Protein AF-A2IAF2-F1 (afdb_monomer)

pLDDT: mean 98.42, std 0.69, range [93.19, 98.88]

Radius of gyration: 15.82 Å; Cα contacts (8 Å, |Δi|>4): 135; chains: 1; bounding box: 39×27×44 Å

Organism: NCBI:txid289741

Structure (mmCIF, N/CA/C/O backbone):
data_AF-A2IAF2-F1
#
_entry.id   AF-A2IAF2-F1
#
loop_
_atom_site.group_PDB
_atom_site.id
_atom_site.type_symbol
_atom_site.label_atom_id
_atom_site.label_alt_id
_atom_site.label_comp_id
_atom_site.label_asym_id
_atom_site.label_entity_id
_atom_site.label_seq_id
_atom_site.pdbx_PDB_ins_code
_atom_site.Cartn_x
_atom_site.Cartn_y
_atom_site.Cartn_z
_atom_site.occupancy
_atom_site.B_iso_or_equiv
_atom_site.auth_seq_id
_atom_site.auth_comp_id
_atom_site.auth_asym_id
_atom_site.auth_atom_id
_atom_site.pdbx_PDB_model_num
ATOM 1 N N . GLY A 1 1 ? -6.941 7.988 4.918 1.00 93.19 1 GLY A N 1
ATOM 2 C CA . GLY A 1 1 ? -5.671 8.191 4.208 1.00 93.19 1 GLY A CA 1
ATOM 3 C C . GLY A 1 1 ? -5.164 6.846 3.779 1.00 93.19 1 GLY A C 1
ATOM 4 O O . GLY A 1 1 ? -5.550 6.426 2.705 1.00 93.19 1 GLY A O 1
ATOM 5 N N . GLU A 1 2 ? -4.450 6.160 4.675 1.00 97.38 2 GLU A N 1
ATOM 6 C CA . GLU A 1 2 ? -3.834 4.833 4.477 1.00 97.38 2 GLU A CA 1
ATOM 7 C C . GLU A 1 2 ? -4.666 3.887 3.597 1.00 97.38 2 GLU A C 1
ATOM 9 O O . GLU A 1 2 ? -4.249 3.602 2.487 1.00 97.38 2 GLU A O 1
ATOM 14 N N . MET A 1 3 ? -5.896 3.531 3.993 1.00 98.62 3 MET A N 1
ATOM 15 C CA . MET A 1 3 ? -6.744 2.616 3.201 1.00 98.62 3 MET A CA 1
ATOM 16 C C . MET A 1 3 ? -6.970 3.047 1.738 1.00 98.62 3 MET A C 1
ATOM 18 O O . MET A 1 3 ? -6.967 2.209 0.849 1.00 98.62 3 MET A O 1
ATOM 22 N N . ILE A 1 4 ? -7.141 4.347 1.469 1.00 98.75 4 ILE A N 1
ATOM 23 C CA . ILE A 1 4 ? -7.347 4.847 0.097 1.00 98.75 4 ILE A CA 1
ATOM 24 C C . ILE A 1 4 ? -6.076 4.664 -0.738 1.00 98.75 4 ILE A C 1
ATOM 26 O O . ILE A 1 4 ? -6.174 4.382 -1.929 1.00 98.75 4 ILE A O 1
ATOM 30 N N . THR A 1 5 ? -4.907 4.846 -0.119 1.00 98.50 5 THR A N 1
ATOM 31 C CA . THR A 1 5 ? -3.610 4.586 -0.747 1.00 98.50 5 THR A CA 1
ATOM 32 C C . THR A 1 5 ? -3.478 3.094 -1.056 1.00 98.50 5 THR A C 1
ATOM 34 O O . THR A 1 5 ? -3.239 2.758 -2.207 1.00 98.50 5 THR A O 1
ATOM 37 N N . GLU A 1 6 ? -3.761 2.205 -0.097 1.00 98.62 6 GLU A N 1
ATOM 38 C CA . GLU A 1 6 ? -3.704 0.747 -0.324 1.00 98.62 6 GLU A CA 1
ATOM 39 C C . GLU A 1 6 ? -4.592 0.289 -1.492 1.00 98.62 6 GLU A C 1
ATOM 41 O O . GLU A 1 6 ? -4.198 -0.518 -2.329 1.00 98.62 6 GLU A O 1
ATOM 46 N N . GLU A 1 7 ? -5.798 0.848 -1.608 1.00 98.62 7 GLU A N 1
ATOM 47 C CA . GLU A 1 7 ? -6.744 0.502 -2.678 1.00 98.62 7 GLU A CA 1
ATOM 48 C C . GLU A 1 7 ? -6.303 0.990 -4.070 1.00 98.62 7 GLU A C 1
ATOM 50 O O . GLU A 1 7 ? -6.846 0.559 -5.089 1.00 98.62 7 GLU A O 1
ATOM 55 N N . ALA A 1 8 ? -5.302 1.872 -4.158 1.00 98.44 8 ALA A N 1
ATOM 56 C CA . ALA A 1 8 ? -4.738 2.320 -5.430 1.00 98.44 8 ALA A CA 1
ATOM 57 C C . ALA A 1 8 ? -3.661 1.371 -5.996 1.00 98.44 8 ALA A C 1
ATOM 59 O O . ALA A 1 8 ? -3.018 1.712 -6.996 1.00 98.44 8 ALA A O 1
ATOM 60 N N . LEU A 1 9 ? -3.534 0.164 -5.431 1.00 98.62 9 LEU A N 1
ATOM 61 C CA . LEU A 1 9 ? -2.601 -0.901 -5.812 1.00 98.62 9 LEU A CA 1
ATOM 62 C C . LEU A 1 9 ? -2.418 -1.149 -7.323 1.00 98.62 9 LEU A C 1
ATOM 64 O O . LEU A 1 9 ? -1.270 -1.341 -7.741 1.00 98.62 9 LEU A O 1
ATOM 68 N N . PRO A 1 10 ? -3.455 -1.095 -8.191 1.00 98.75 10 PRO A N 1
ATOM 69 C CA . PRO A 1 10 ? -3.247 -1.233 -9.636 1.00 98.75 10 PRO A CA 1
ATOM 70 C C . PRO A 1 10 ? -2.233 -0.226 -10.206 1.00 98.75 10 PRO A C 1
ATOM 72 O O . PRO A 1 10 ? -1.474 -0.550 -11.122 1.00 98.75 10 PRO A O 1
ATOM 75 N N . THR A 1 11 ? -2.171 0.980 -9.634 1.00 98.62 11 THR A N 1
ATOM 76 C CA . THR A 1 11 ? -1.202 2.022 -10.010 1.00 98.62 11 THR A CA 1
ATOM 77 C C . THR A 1 11 ? 0.221 1.601 -9.654 1.00 98.62 11 THR A C 1
ATOM 79 O O . THR A 1 11 ? 1.143 1.808 -10.441 1.00 98.62 11 THR A O 1
ATOM 82 N N . TYR A 1 12 ? 0.414 0.977 -8.493 1.00 98.56 12 TYR A N 1
ATOM 83 C CA . TYR A 1 12 ? 1.735 0.613 -7.979 1.00 98.56 12 TYR A CA 1
ATOM 84 C C . TYR A 1 12 ? 2.315 -0.596 -8.711 1.00 98.56 12 TYR A C 1
ATOM 86 O O . TYR A 1 12 ? 3.476 -0.569 -9.120 1.00 98.56 12 TYR A O 1
ATOM 94 N N . GLN A 1 13 ? 1.490 -1.610 -8.992 1.00 98.62 13 GLN A N 1
ATOM 95 C CA . GLN A 1 13 ? 1.903 -2.716 -9.858 1.00 98.62 13 GLN A CA 1
ATOM 96 C C . GLN A 1 13 ? 2.241 -2.220 -11.271 1.00 98.62 13 GLN A C 1
ATOM 98 O O . GLN A 1 13 ? 3.234 -2.651 -11.858 1.00 98.62 13 GLN A O 1
ATOM 103 N N . THR A 1 14 ? 1.441 -1.294 -11.811 1.00 98.62 14 THR A N 1
ATOM 104 C CA . THR A 1 14 ? 1.725 -0.675 -13.113 1.00 98.62 14 THR A CA 1
ATOM 105 C C . THR A 1 14 ? 3.069 0.041 -13.085 1.00 98.62 14 THR A C 1
ATOM 107 O O . THR A 1 14 ? 3.876 -0.183 -13.979 1.00 98.62 14 THR A O 1
ATOM 110 N N . MET A 1 15 ? 3.344 0.831 -12.043 1.00 98.44 15 MET A N 1
ATOM 111 C CA . MET A 1 15 ? 4.621 1.523 -11.858 1.00 98.44 15 MET A CA 1
ATOM 112 C C . MET A 1 15 ? 5.804 0.548 -11.892 1.00 98.44 15 MET A C 1
ATOM 114 O O . MET A 1 15 ? 6.719 0.761 -12.687 1.00 98.44 15 MET A O 1
ATOM 118 N N . LEU A 1 16 ? 5.757 -0.561 -11.144 1.00 98.50 16 LEU A N 1
ATOM 119 C CA . LEU A 1 16 ? 6.801 -1.597 -11.190 1.00 98.50 16 LEU A CA 1
ATOM 120 C C . LEU A 1 16 ? 6.955 -2.200 -12.594 1.00 98.50 16 LEU A C 1
ATOM 122 O O . LEU A 1 16 ? 8.071 -2.401 -13.069 1.00 98.50 16 LEU A O 1
ATOM 126 N N . ASN A 1 17 ? 5.843 -2.422 -13.296 1.00 98.69 17 ASN A N 1
ATOM 127 C CA . ASN A 1 17 ? 5.837 -2.921 -14.671 1.00 98.69 17 ASN A CA 1
ATOM 128 C C . ASN A 1 17 ? 6.185 -1.859 -15.731 1.00 98.69 17 ASN A C 1
ATOM 130 O O . ASN A 1 17 ? 6.238 -2.180 -16.918 1.00 98.69 17 ASN A O 1
ATOM 134 N N . THR A 1 18 ? 6.474 -0.615 -15.337 1.00 98.50 18 THR A N 1
ATOM 135 C CA . THR A 1 18 ? 7.093 0.372 -16.236 1.00 98.50 18 THR A CA 1
ATOM 136 C C . THR A 1 18 ? 8.617 0.342 -16.196 1.00 98.50 18 THR A C 1
ATOM 138 O O . THR A 1 18 ? 9.242 0.929 -17.074 1.00 98.50 18 THR A O 1
ATOM 141 N N . LEU A 1 19 ? 9.219 -0.316 -15.202 1.00 98.44 19 LEU A N 1
ATOM 142 C CA . LEU A 1 19 ? 10.660 -0.275 -14.980 1.00 98.44 19 LEU A CA 1
ATOM 143 C C . LEU A 1 19 ? 11.411 -1.194 -15.955 1.00 98.44 19 LEU A C 1
ATOM 145 O O . LEU A 1 19 ? 11.137 -2.396 -16.064 1.00 98.44 19 LEU A O 1
ATOM 149 N N . ASP A 1 20 ? 12.396 -0.629 -16.644 1.00 98.31 20 ASP A N 1
ATOM 150 C CA . ASP A 1 20 ? 13.219 -1.332 -17.617 1.00 98.31 20 ASP A CA 1
ATOM 151 C C . ASP A 1 20 ? 14.026 -2.455 -16.955 1.00 98.31 20 ASP A C 1
ATOM 153 O O . ASP A 1 20 ? 14.544 -2.333 -15.844 1.00 98.31 20 ASP A O 1
ATOM 157 N N . GLY A 1 21 ? 14.122 -3.592 -17.647 1.00 97.69 21 GLY A N 1
ATOM 158 C CA . GLY A 1 21 ? 14.861 -4.774 -17.192 1.00 97.69 21 GLY A CA 1
ATOM 159 C C . GLY A 1 21 ? 14.161 -5.631 -16.130 1.00 97.69 21 GLY A C 1
ATOM 160 O O . GLY A 1 21 ? 14.581 -6.772 -15.926 1.00 97.69 21 GLY A O 1
ATOM 161 N N . VAL A 1 22 ? 13.094 -5.136 -15.488 1.00 98.25 22 VAL A N 1
ATOM 162 C CA . VAL A 1 22 ? 12.399 -5.851 -14.395 1.00 98.25 22 VAL A CA 1
ATOM 163 C C . VAL A 1 22 ? 10.896 -6.054 -14.619 1.00 98.25 22 VAL A C 1
ATOM 165 O O . VAL A 1 22 ? 10.300 -6.902 -13.956 1.00 98.25 22 VAL A O 1
ATOM 168 N N . ARG A 1 23 ? 10.279 -5.328 -15.558 1.00 98.38 23 ARG A N 1
ATOM 169 C CA . ARG A 1 23 ? 8.843 -5.443 -15.859 1.00 98.38 23 ARG A CA 1
ATOM 170 C C . ARG A 1 23 ? 8.400 -6.845 -16.294 1.00 98.38 23 ARG A C 1
ATOM 172 O O . ARG A 1 23 ? 9.145 -7.601 -16.921 1.00 98.38 23 ARG A O 1
ATOM 179 N N . ASP A 1 24 ? 7.140 -7.168 -16.014 1.00 98.62 24 ASP A N 1
ATOM 180 C CA . ASP A 1 24 ? 6.484 -8.368 -16.529 1.00 98.62 24 ASP A CA 1
ATOM 181 C C . ASP A 1 24 ? 5.962 -8.153 -17.959 1.00 98.62 24 ASP A C 1
ATOM 183 O O . ASP A 1 24 ? 4.936 -7.514 -18.174 1.00 98.62 24 ASP A O 1
ATOM 187 N N . GLU A 1 25 ? 6.647 -8.737 -18.943 1.00 97.94 25 GLU A N 1
ATOM 188 C CA . GLU A 1 25 ? 6.307 -8.608 -20.370 1.00 97.94 25 GLU A CA 1
ATOM 189 C C . GLU A 1 25 ? 5.000 -9.307 -20.783 1.00 97.94 25 GLU A C 1
ATOM 191 O O . GLU A 1 25 ? 4.492 -9.074 -21.877 1.00 97.94 25 GLU A O 1
ATOM 196 N N . THR A 1 26 ? 4.467 -10.219 -19.962 1.00 98.19 26 THR A N 1
ATOM 197 C CA . THR A 1 26 ? 3.347 -11.095 -20.376 1.00 98.19 26 THR A CA 1
ATOM 198 C C . THR A 1 26 ? 2.207 -11.171 -19.364 1.00 98.19 26 THR A C 1
ATOM 200 O O . THR A 1 26 ? 1.172 -11.766 -19.655 1.00 98.19 26 THR A O 1
ATOM 203 N N . GLY A 1 27 ? 2.396 -10.623 -18.162 1.00 98.12 27 GLY A N 1
ATOM 204 C CA . GLY A 1 27 ? 1.519 -10.845 -17.007 1.00 98.12 27 GLY A CA 1
ATOM 205 C C . GLY A 1 27 ? 1.730 -12.203 -16.322 1.00 98.12 27 GLY A C 1
ATOM 206 O O . GLY A 1 27 ? 1.099 -12.490 -15.305 1.00 98.12 27 GLY A O 1
ATOM 207 N N . ALA A 1 28 ? 2.609 -13.048 -16.867 1.00 98.44 28 ALA A N 1
ATOM 208 C CA . ALA A 1 28 ? 2.964 -14.354 -16.325 1.00 98.44 28 ALA A CA 1
ATOM 209 C C . ALA A 1 28 ? 4.436 -14.712 -16.599 1.00 98.44 28 ALA A C 1
ATOM 211 O O . ALA A 1 28 ? 4.794 -15.891 -16.626 1.00 98.44 28 ALA A O 1
ATOM 212 N N . SER A 1 29 ? 5.303 -13.711 -16.806 1.00 98.56 29 SER A N 1
ATOM 213 C CA . SER A 1 29 ? 6.709 -13.957 -17.130 1.00 98.56 29 SER A CA 1
ATOM 214 C C . SER A 1 29 ? 7.381 -14.776 -16.015 1.00 98.56 29 SER A C 1
ATOM 216 O O . SER A 1 29 ? 7.119 -14.519 -14.828 1.00 98.56 29 SER A O 1
ATOM 218 N N . PRO A 1 30 ? 8.238 -15.761 -16.354 1.00 98.25 30 PRO A N 1
ATOM 219 C CA . PRO A 1 30 ? 8.916 -16.602 -15.371 1.00 98.25 30 PRO A CA 1
ATOM 220 C C . PRO A 1 30 ? 10.141 -15.924 -14.736 1.00 98.25 30 PRO A C 1
ATOM 222 O O . PRO A 1 30 ? 10.817 -16.546 -13.919 1.00 98.25 30 PRO A O 1
ATOM 225 N N . THR A 1 31 ? 10.471 -14.682 -15.111 1.00 98.69 31 THR A N 1
ATOM 226 C CA . THR A 1 31 ? 11.609 -13.961 -14.526 1.00 98.69 31 THR A CA 1
ATOM 227 C C . THR A 1 31 ? 11.388 -13.721 -13.034 1.00 98.69 31 THR A C 1
ATOM 229 O O . THR A 1 31 ? 10.274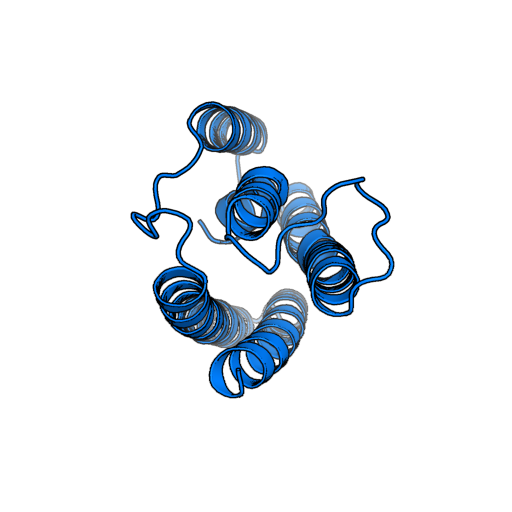 -13.427 -12.600 1.00 98.69 31 THR A O 1
ATOM 232 N N . SER A 1 32 ? 12.457 -13.795 -12.234 1.00 98.62 32 SER A N 1
ATOM 233 C CA . SER A 1 32 ? 12.376 -13.555 -10.785 1.00 98.62 32 SER A CA 1
ATOM 234 C C . SER A 1 32 ? 11.779 -12.185 -10.453 1.00 98.62 32 SER A C 1
ATOM 236 O O . SER A 1 32 ? 11.030 -12.068 -9.490 1.00 98.62 32 SER A O 1
ATOM 238 N N . TRP A 1 33 ? 12.052 -11.173 -11.283 1.00 98.69 33 TRP A N 1
ATOM 239 C CA . TRP A 1 33 ? 11.475 -9.836 -11.155 1.00 98.69 33 TRP A CA 1
ATOM 240 C C . TRP A 1 33 ? 9.957 -9.827 -11.330 1.00 98.69 33 TRP A C 1
ATOM 242 O O . TRP A 1 33 ? 9.245 -9.299 -10.482 1.00 98.69 33 TRP A O 1
ATOM 252 N N . ALA A 1 34 ? 9.445 -10.477 -12.375 1.00 98.69 34 ALA A N 1
ATOM 253 C CA . ALA A 1 34 ? 8.010 -10.563 -12.606 1.00 98.69 34 ALA A CA 1
ATOM 254 C C . ALA A 1 34 ? 7.312 -11.414 -11.530 1.00 98.69 34 ALA A C 1
ATOM 256 O O . ALA A 1 34 ? 6.222 -11.071 -11.073 1.00 98.69 34 ALA A O 1
ATOM 257 N N . VAL A 1 35 ? 7.957 -12.496 -11.074 1.00 98.75 35 VAL A N 1
ATOM 258 C CA . VAL A 1 35 ? 7.473 -13.305 -9.944 1.00 98.75 35 VAL A CA 1
ATOM 259 C C . VAL A 1 35 ? 7.382 -12.462 -8.672 1.00 98.75 35 VAL A C 1
ATOM 261 O O . VAL A 1 35 ? 6.349 -12.515 -8.007 1.00 98.75 35 VAL A O 1
ATOM 264 N N . TRP A 1 36 ? 8.408 -11.660 -8.363 1.00 98.75 36 TRP A N 1
ATOM 265 C CA . TRP A 1 36 ? 8.385 -10.728 -7.233 1.00 98.75 36 TRP A CA 1
ATOM 266 C C . TRP A 1 36 ? 7.250 -9.717 -7.365 1.00 98.75 36 TRP A C 1
ATOM 268 O O . TRP A 1 36 ? 6.421 -9.653 -6.468 1.00 98.75 36 TRP A O 1
ATOM 278 N N . THR A 1 37 ? 7.146 -8.995 -8.486 1.00 98.81 37 THR A N 1
ATOM 279 C CA . THR A 1 37 ? 6.091 -7.989 -8.692 1.00 98.81 37 THR A CA 1
ATOM 280 C C . THR A 1 37 ? 4.700 -8.578 -8.474 1.00 98.81 37 THR A C 1
ATOM 282 O O . THR A 1 37 ? 3.889 -7.993 -7.762 1.00 98.81 37 THR A O 1
ATOM 285 N N . ARG A 1 38 ? 4.410 -9.764 -9.025 1.00 98.81 38 ARG A N 1
ATOM 286 C CA . ARG A 1 38 ? 3.104 -10.414 -8.831 1.00 98.81 38 ARG A CA 1
ATOM 287 C C . ARG A 1 38 ? 2.885 -10.885 -7.392 1.00 98.81 38 ARG A C 1
ATOM 289 O O . ARG A 1 38 ? 1.779 -10.738 -6.881 1.00 98.81 38 ARG A O 1
ATOM 296 N N . ALA A 1 39 ? 3.906 -11.453 -6.748 1.00 98.81 39 ALA A N 1
ATOM 297 C CA . ALA A 1 39 ? 3.807 -11.934 -5.370 1.00 98.81 39 ALA A CA 1
ATOM 298 C C . ALA A 1 39 ? 3.645 -10.780 -4.371 1.00 98.81 39 ALA A C 1
ATOM 300 O O . ALA A 1 39 ? 2.761 -10.844 -3.522 1.00 98.81 39 ALA A O 1
ATOM 301 N N . TRP A 1 40 ? 4.430 -9.712 -4.527 1.00 98.81 40 TRP A N 1
ATOM 302 C CA . TRP A 1 40 ? 4.302 -8.471 -3.767 1.00 98.81 40 TRP A CA 1
ATOM 303 C C . TRP A 1 40 ? 2.890 -7.900 -3.922 1.00 98.81 40 TRP A C 1
ATOM 305 O O .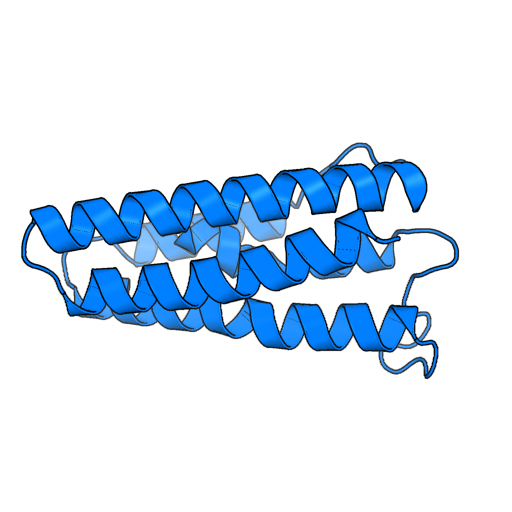 TRP A 1 40 ? 2.185 -7.775 -2.929 1.00 98.81 40 TRP A O 1
ATOM 315 N N . THR A 1 41 ? 2.391 -7.715 -5.153 1.00 98.88 41 THR A N 1
ATOM 316 C CA . THR A 1 41 ? 1.014 -7.228 -5.374 1.00 98.88 41 THR A CA 1
ATOM 317 C C . THR A 1 41 ? -0.042 -8.132 -4.723 1.00 98.88 41 THR A C 1
ATOM 319 O O . THR A 1 41 ? -1.044 -7.644 -4.205 1.00 98.88 41 THR A O 1
ATOM 322 N N . ALA A 1 42 ? 0.153 -9.453 -4.720 1.00 98.81 42 ALA A N 1
ATOM 323 C CA . ALA A 1 42 ? -0.770 -10.368 -4.050 1.00 98.81 42 ALA A CA 1
ATOM 324 C C . ALA A 1 42 ? -0.749 -10.222 -2.516 1.00 98.81 42 ALA A C 1
ATOM 326 O O . ALA A 1 42 ? -1.782 -10.413 -1.869 1.00 98.81 42 ALA A O 1
ATOM 327 N N . GLU A 1 43 ? 0.403 -9.892 -1.924 1.00 98.81 43 GLU A N 1
ATOM 328 C CA . GLU A 1 43 ? 0.501 -9.562 -0.503 1.00 98.81 43 GLU A CA 1
ATOM 329 C C . GLU A 1 43 ? -0.190 -8.228 -0.190 1.00 98.81 43 GLU A C 1
ATOM 331 O O . GLU A 1 43 ? -1.072 -8.223 0.673 1.00 98.81 43 GLU A O 1
ATOM 336 N N . GLU A 1 44 ? 0.129 -7.175 -0.946 1.00 98.75 44 GLU A N 1
ATOM 337 C CA . GLU A 1 44 ? -0.425 -5.815 -0.826 1.00 98.75 44 GLU A CA 1
ATOM 338 C C . GLU A 1 44 ? -1.950 -5.772 -0.912 1.00 98.75 44 GLU A C 1
ATOM 340 O O . GLU A 1 44 ? -2.620 -5.085 -0.143 1.00 98.75 44 GLU A O 1
ATOM 345 N N . ASN A 1 45 ? -2.546 -6.566 -1.809 1.00 98.81 45 ASN A N 1
ATOM 346 C CA . ASN A 1 45 ? -3.998 -6.572 -2.001 1.00 98.81 45 ASN A CA 1
ATOM 347 C C . ASN A 1 45 ? -4.755 -6.820 -0.685 1.00 98.81 45 ASN A C 1
ATOM 349 O O . ASN A 1 45 ? -5.845 -6.291 -0.470 1.00 98.81 45 ASN A O 1
ATOM 353 N N . ARG A 1 46 ? -4.176 -7.619 0.222 1.00 98.62 46 ARG A N 1
ATOM 354 C CA . ARG A 1 46 ? -4.795 -7.939 1.515 1.00 98.62 46 ARG A CA 1
ATOM 355 C C . ARG A 1 46 ? -4.895 -6.722 2.437 1.00 98.62 46 ARG A C 1
ATOM 357 O O . ARG A 1 46 ? -5.756 -6.731 3.317 1.00 98.62 46 ARG A O 1
ATOM 364 N N . HIS A 1 47 ? -4.030 -5.719 2.283 1.00 98.75 47 HIS A N 1
ATOM 365 C CA . HIS A 1 47 ? -3.984 -4.545 3.156 1.00 98.75 47 HIS A CA 1
ATOM 366 C C . HIS A 1 47 ? -5.213 -3.663 2.940 1.00 98.75 47 HIS A C 1
ATOM 368 O O . HIS A 1 47 ? -5.986 -3.450 3.882 1.00 98.75 47 HIS A O 1
ATOM 374 N N . GLY A 1 48 ? -5.455 -3.249 1.692 1.00 98.62 48 GLY A N 1
ATOM 375 C CA . GLY A 1 48 ? -6.649 -2.498 1.298 1.00 98.62 48 GLY A CA 1
ATOM 376 C C . GLY A 1 48 ? -7.929 -3.255 1.642 1.00 98.62 48 GLY A C 1
ATOM 377 O O . GLY A 1 48 ? -8.793 -2.723 2.339 1.00 98.62 48 GLY A O 1
ATOM 378 N N . ASP A 1 49 ? -7.991 -4.547 1.300 1.00 98.81 49 ASP A N 1
ATOM 379 C CA . ASP A 1 49 ? -9.136 -5.419 1.585 1.00 98.81 49 ASP A CA 1
ATOM 380 C C . ASP A 1 49 ? -9.530 -5.449 3.071 1.00 98.81 49 ASP A C 1
ATOM 382 O O . ASP A 1 49 ? -10.720 -5.435 3.417 1.00 98.81 49 ASP A O 1
ATOM 386 N N . LEU A 1 50 ? -8.536 -5.550 3.956 1.00 98.62 50 LEU A N 1
ATOM 387 C CA . LEU A 1 50 ? -8.741 -5.648 5.397 1.00 98.62 50 LEU A CA 1
ATOM 388 C C . LEU A 1 50 ? -9.161 -4.302 5.995 1.00 98.62 50 LEU A C 1
ATOM 390 O O . LEU A 1 50 ? -10.112 -4.248 6.782 1.00 98.62 50 LEU A O 1
ATOM 394 N N . LEU A 1 51 ? -8.490 -3.216 5.604 1.00 98.75 51 LEU A N 1
ATOM 395 C CA . LEU A 1 51 ? -8.815 -1.868 6.065 1.00 98.75 51 LEU A CA 1
ATOM 396 C C . LEU A 1 51 ? -10.180 -1.400 5.550 1.00 98.75 51 LEU A C 1
ATOM 398 O O . LEU A 1 51 ? -10.930 -0.779 6.303 1.00 98.75 51 LEU A O 1
ATOM 402 N N . ASN A 1 52 ? -10.532 -1.728 4.305 1.00 98.75 52 ASN A N 1
ATOM 403 C CA . ASN A 1 52 ? -11.824 -1.405 3.709 1.00 98.75 52 ASN A CA 1
ATOM 404 C C . ASN A 1 52 ? -12.966 -2.026 4.509 1.00 98.75 52 ASN A C 1
ATOM 406 O O . ASN A 1 52 ? -13.832 -1.312 5.019 1.00 98.75 52 ASN A O 1
ATOM 410 N N . LYS A 1 53 ? -12.908 -3.345 4.721 1.00 98.81 53 LYS A N 1
ATOM 411 C CA . LYS A 1 53 ? -13.924 -4.072 5.491 1.00 98.81 53 LYS A CA 1
ATOM 412 C C . LYS A 1 53 ? -13.996 -3.583 6.941 1.00 98.81 53 LYS A C 1
ATOM 414 O O . LYS A 1 53 ? -15.099 -3.447 7.471 1.00 98.81 53 LYS A O 1
ATOM 419 N N . TYR A 1 54 ? -12.859 -3.273 7.575 1.00 98.69 54 TYR A N 1
ATOM 420 C CA . TYR A 1 54 ? -12.845 -2.676 8.916 1.00 98.69 54 TYR A CA 1
ATOM 421 C C . TYR A 1 54 ? -13.561 -1.316 8.937 1.00 98.69 54 TYR A C 1
ATOM 423 O O . TYR A 1 54 ? -14.448 -1.099 9.764 1.00 98.69 54 TYR A O 1
ATOM 431 N N . LEU A 1 55 ? -13.221 -0.408 8.016 1.00 98.62 55 LEU A N 1
ATOM 432 C CA . LEU A 1 55 ? -13.818 0.927 7.945 1.00 98.62 55 LEU A CA 1
ATOM 433 C C . LEU A 1 55 ? -15.314 0.872 7.622 1.00 98.62 55 LEU A C 1
ATOM 435 O O . LEU A 1 55 ? -16.090 1.563 8.284 1.00 98.62 55 LEU A O 1
ATOM 439 N N . TYR A 1 56 ? -15.724 0.005 6.695 1.00 98.62 56 TYR A N 1
ATOM 440 C CA . TYR A 1 56 ? -17.127 -0.249 6.375 1.00 98.62 56 TYR A CA 1
ATOM 441 C C . TYR A 1 56 ? -17.919 -0.682 7.616 1.00 98.62 56 TYR A C 1
ATOM 443 O O . TYR A 1 56 ? -18.927 -0.064 7.962 1.00 98.62 56 TYR A O 1
ATOM 451 N N . LEU A 1 57 ? -17.434 -1.702 8.335 1.00 98.69 57 LEU A N 1
ATOM 452 C CA . LEU A 1 57 ? -18.107 -2.232 9.526 1.00 98.69 57 LEU A CA 1
ATOM 453 C C . LEU A 1 57 ? -18.051 -1.279 10.725 1.00 98.69 57 LEU A C 1
ATOM 455 O O . LEU A 1 57 ? -18.891 -1.376 11.617 1.00 98.69 57 LEU A O 1
ATOM 459 N N . SER A 1 58 ? -17.089 -0.354 10.758 1.00 98.19 58 SER A N 1
ATOM 460 C CA . SER A 1 58 ? -16.966 0.611 11.853 1.00 98.19 58 SER A CA 1
ATOM 461 C C . SER A 1 58 ? -18.175 1.5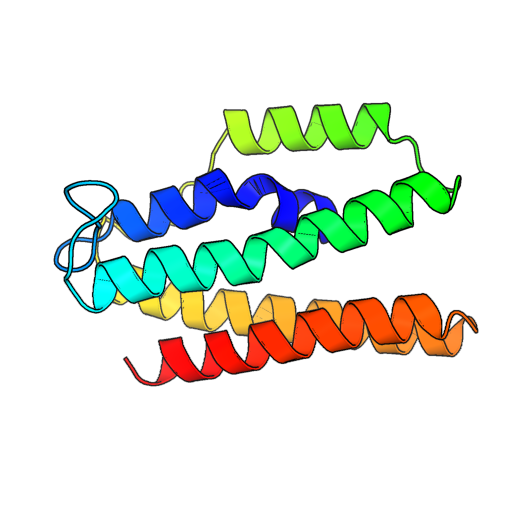46 11.964 1.00 98.19 58 SER A C 1
ATOM 463 O O . SER A 1 58 ? -18.440 2.067 13.047 1.00 98.19 58 SER A O 1
ATOM 465 N N . GLY A 1 59 ? -18.875 1.810 10.851 1.00 98.31 59 GLY A N 1
ATOM 466 C CA . GLY A 1 59 ? -19.967 2.784 10.785 1.00 98.31 59 GLY A CA 1
ATOM 467 C C . GLY A 1 59 ? -19.546 4.231 11.079 1.00 98.31 59 GLY A C 1
ATOM 468 O O . GLY A 1 59 ? -20.408 5.080 11.295 1.00 98.31 59 GLY A O 1
ATOM 469 N N . ARG A 1 60 ? -18.236 4.530 11.121 1.00 98.31 60 ARG A N 1
ATOM 470 C CA . ARG A 1 60 ? -17.704 5.850 11.515 1.00 98.31 60 ARG A CA 1
ATOM 471 C C . ARG A 1 60 ? -17.321 6.757 10.346 1.00 98.31 60 ARG A C 1
ATOM 473 O O . ARG A 1 60 ? -16.881 7.880 10.580 1.00 98.31 60 ARG A O 1
ATOM 480 N N . VAL A 1 61 ? -17.439 6.282 9.109 1.00 98.62 61 VAL A N 1
ATOM 481 C CA . VAL A 1 61 ? -16.989 6.994 7.905 1.00 98.62 61 VAL A CA 1
ATOM 482 C C . VAL A 1 61 ? -18.012 6.883 6.774 1.00 98.62 61 VAL A C 1
ATOM 484 O O . VAL A 1 61 ? -18.790 5.933 6.722 1.00 98.62 61 VAL A O 1
ATOM 487 N N . ASP A 1 62 ? -18.001 7.847 5.851 1.00 98.69 62 ASP A N 1
ATOM 488 C CA . ASP A 1 62 ? -18.821 7.813 4.635 1.00 98.69 62 ASP A CA 1
ATOM 489 C C . ASP A 1 62 ? -18.102 7.015 3.535 1.00 98.69 62 ASP A C 1
ATOM 491 O O . ASP A 1 62 ? -17.245 7.538 2.812 1.00 98.69 62 ASP A O 1
ATOM 495 N N . MET A 1 63 ? -18.466 5.737 3.402 1.00 98.75 63 MET A N 1
ATOM 496 C CA . MET A 1 63 ? -17.874 4.842 2.403 1.00 98.75 63 MET A CA 1
ATOM 497 C C . MET A 1 63 ? -18.109 5.316 0.966 1.00 98.75 63 MET A C 1
ATOM 499 O O . MET A 1 63 ? -17.227 5.149 0.129 1.00 98.75 63 MET A O 1
ATOM 503 N N . ARG A 1 64 ? -19.213 6.018 0.675 1.00 98.69 64 ARG A N 1
ATOM 504 C CA . ARG A 1 64 ? -19.480 6.530 -0.677 1.00 98.69 64 ARG A CA 1
ATOM 505 C C . ARG A 1 64 ? -18.467 7.599 -1.084 1.00 98.69 64 ARG A C 1
ATOM 507 O O . ARG A 1 64 ? -18.061 7.656 -2.246 1.00 98.69 64 ARG A O 1
ATOM 514 N N . GLN A 1 65 ? -18.064 8.470 -0.157 1.00 98.81 65 GLN A N 1
ATOM 515 C CA . GLN A 1 65 ? -17.016 9.461 -0.440 1.00 98.81 65 GLN A CA 1
ATOM 516 C C . GLN A 1 65 ? -15.646 8.801 -0.573 1.00 98.81 65 GLN A C 1
ATOM 518 O O . GLN A 1 65 ? -14.865 9.191 -1.442 1.00 98.81 65 GLN A O 1
ATOM 523 N N . ILE A 1 66 ? -15.368 7.784 0.242 1.00 98.81 66 ILE A N 1
ATOM 524 C CA . ILE A 1 66 ? -14.120 7.023 0.173 1.00 98.81 66 ILE A CA 1
ATOM 525 C C . ILE A 1 66 ? -13.991 6.312 -1.179 1.00 98.81 66 ILE A C 1
ATOM 527 O O . ILE A 1 66 ? -13.010 6.531 -1.883 1.00 98.81 66 ILE A O 1
ATOM 531 N N . GLU A 1 67 ? -15.005 5.559 -1.601 1.00 98.81 67 GLU A N 1
ATOM 532 C CA . GLU A 1 67 ? -15.041 4.859 -2.893 1.00 98.81 67 GLU A CA 1
ATOM 533 C C . GLU A 1 67 ? -14.904 5.830 -4.074 1.00 98.81 67 GLU 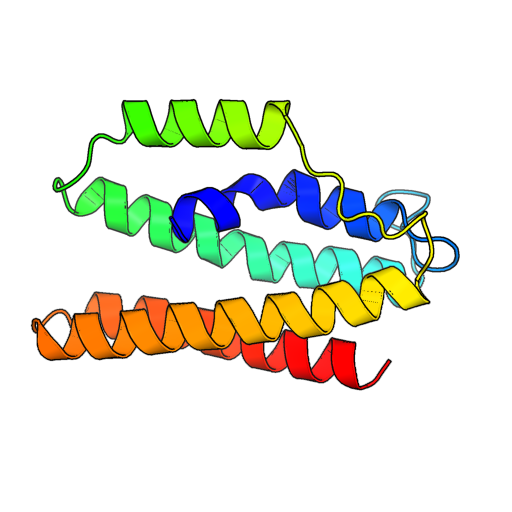A C 1
ATOM 535 O O . GLU A 1 67 ? -14.157 5.582 -5.022 1.00 98.81 67 GLU A O 1
ATOM 540 N N . LYS A 1 68 ? -15.579 6.987 -4.006 1.00 98.81 68 LYS A N 1
ATOM 541 C CA . LYS A 1 68 ? -15.426 8.055 -5.003 1.00 98.81 68 LYS A CA 1
ATOM 542 C C . LYS A 1 68 ? -13.988 8.580 -5.043 1.00 98.81 68 LYS A C 1
ATOM 544 O O . LYS A 1 68 ? -13.478 8.850 -6.128 1.00 98.81 68 LYS A O 1
ATOM 549 N N . THR A 1 69 ? -13.337 8.707 -3.890 1.00 98.88 69 THR A N 1
ATOM 550 C CA . THR A 1 69 ? -11.944 9.161 -3.792 1.00 98.88 69 THR A CA 1
ATOM 551 C C . THR A 1 69 ? -10.977 8.129 -4.367 1.00 98.88 69 THR A C 1
ATOM 553 O O . THR A 1 69 ? -10.128 8.504 -5.168 1.00 98.88 69 THR A O 1
ATOM 556 N N . ILE A 1 70 ? -11.151 6.840 -4.051 1.00 98.81 70 ILE A N 1
ATOM 557 C CA . ILE A 1 70 ? -10.367 5.735 -4.632 1.00 98.81 70 ILE A CA 1
ATOM 558 C C . ILE A 1 70 ? -10.496 5.747 -6.156 1.00 98.81 70 ILE A C 1
ATOM 560 O O . ILE A 1 70 ? -9.496 5.720 -6.870 1.00 98.81 70 ILE A O 1
ATOM 564 N N . ARG A 1 71 ? -11.727 5.883 -6.670 1.00 98.69 71 ARG A N 1
ATOM 565 C CA . ARG A 1 71 ? -11.972 5.968 -8.114 1.00 98.69 71 ARG A CA 1
ATOM 566 C C . ARG A 1 71 ? -11.225 7.132 -8.762 1.00 98.69 71 ARG A C 1
ATOM 568 O O . ARG A 1 71 ? -10.680 6.958 -9.850 1.00 98.69 71 ARG A O 1
ATOM 575 N N . TYR A 1 72 ? -11.219 8.309 -8.136 1.00 98.81 72 TYR A N 1
ATOM 576 C CA . TYR A 1 72 ? -10.438 9.433 -8.651 1.00 98.81 72 TYR A CA 1
ATOM 577 C C . TYR A 1 72 ? -8.944 9.157 -8.592 1.00 98.81 72 TYR A C 1
ATOM 579 O O . TYR A 1 72 ? -8.272 9.398 -9.583 1.00 98.81 72 TYR A O 1
ATOM 587 N N . LEU A 1 73 ? -8.439 8.625 -7.480 1.00 98.75 73 LEU A N 1
ATOM 588 C CA . LEU A 1 73 ? -7.016 8.357 -7.307 1.00 98.75 73 LEU A CA 1
ATOM 589 C C . LEU A 1 73 ? -6.494 7.372 -8.362 1.00 98.75 73 LEU A C 1
ATOM 591 O O . LEU A 1 73 ? -5.538 7.688 -9.061 1.00 98.75 73 LEU A O 1
ATOM 595 N N . ILE A 1 74 ? -7.173 6.236 -8.551 1.00 98.75 74 ILE A N 1
ATOM 596 C CA . ILE A 1 74 ? -6.817 5.257 -9.591 1.00 98.75 74 ILE A CA 1
ATOM 597 C C . ILE A 1 74 ? -6.933 5.883 -10.986 1.00 98.75 74 ILE A C 1
ATOM 599 O O . ILE A 1 74 ? -6.051 5.706 -11.819 1.00 98.75 74 ILE A O 1
ATOM 603 N N . GLY A 1 75 ? -8.005 6.640 -11.248 1.00 98.50 75 GLY A N 1
ATOM 604 C CA . GLY A 1 75 ? -8.207 7.305 -12.538 1.00 98.50 75 GLY A CA 1
ATOM 605 C C . GLY A 1 75 ? -7.185 8.407 -12.840 1.00 98.50 75 GLY A C 1
ATOM 606 O O . GLY A 1 75 ? -6.921 8.684 -14.007 1.00 98.50 75 GLY A O 1
ATOM 607 N N . SER A 1 76 ? -6.619 9.039 -11.811 1.00 98.62 76 SER A N 1
ATOM 608 C CA . SER A 1 76 ? -5.543 10.026 -11.934 1.00 98.62 76 SER A CA 1
ATOM 609 C C . SER A 1 76 ? -4.166 9.381 -12.078 1.00 98.62 76 SER A C 1
ATOM 611 O O . SER A 1 76 ? -3.290 9.977 -12.701 1.00 98.62 76 SER A O 1
ATOM 613 N N . GLY A 1 77 ? -3.976 8.185 -11.521 1.00 98.38 77 GLY A N 1
ATOM 614 C CA . GLY A 1 77 ? -2.676 7.534 -11.445 1.00 98.38 77 GLY A CA 1
ATOM 615 C C . GLY A 1 77 ? -1.673 8.334 -10.610 1.00 98.38 77 GLY A C 1
ATOM 616 O O . GLY A 1 77 ? -2.030 9.185 -9.792 1.00 98.38 77 GLY A O 1
ATOM 617 N N . MET A 1 78 ? -0.392 8.048 -10.822 1.00 98.06 78 MET A N 1
ATOM 618 C CA . MET A 1 78 ? 0.719 8.716 -10.157 1.00 98.06 78 MET A CA 1
ATOM 619 C C . MET A 1 78 ? 1.915 8.805 -11.106 1.00 98.06 78 MET A C 1
ATOM 621 O O . MET A 1 78 ? 2.216 7.844 -11.809 1.00 98.06 78 MET A O 1
ATOM 625 N N . ASP A 1 79 ? 2.630 9.930 -11.067 1.00 97.88 79 ASP A N 1
ATOM 626 C CA . ASP A 1 79 ? 3.958 10.071 -11.667 1.00 97.88 79 ASP A CA 1
ATOM 627 C C . ASP A 1 79 ? 5.022 10.090 -10.552 1.00 97.88 79 ASP A C 1
ATOM 629 O O . ASP A 1 79 ? 5.202 11.121 -9.893 1.00 97.88 79 ASP A O 1
ATOM 633 N N . PRO A 1 80 ? 5.714 8.963 -10.294 1.00 95.75 80 PRO A N 1
ATOM 634 C CA . PRO A 1 80 ? 6.770 8.895 -9.288 1.00 95.75 80 PRO A CA 1
ATOM 635 C C . PRO A 1 80 ? 8.086 9.522 -9.773 1.00 95.75 80 PRO A C 1
ATOM 637 O O . PRO A 1 80 ? 9.038 9.587 -8.997 1.00 95.75 80 PRO A O 1
ATOM 640 N N . ARG A 1 81 ? 8.162 9.970 -11.038 1.00 97.88 81 ARG A N 1
ATOM 641 C CA . ARG A 1 81 ? 9.373 10.495 -11.686 1.00 97.88 81 ARG A CA 1
ATOM 642 C C . ARG A 1 81 ? 10.560 9.535 -11.614 1.00 97.88 81 ARG A C 1
ATOM 644 O O . ARG A 1 81 ? 11.695 9.941 -11.389 1.00 97.88 81 ARG A O 1
ATOM 651 N N . THR A 1 82 ? 10.280 8.248 -11.803 1.00 97.38 82 THR A N 1
ATOM 652 C CA . THR A 1 82 ? 11.297 7.188 -11.830 1.00 97.38 82 THR A CA 1
ATOM 653 C C . THR A 1 82 ? 11.858 6.938 -13.225 1.00 97.38 82 THR A C 1
ATOM 655 O O . THR A 1 82 ? 12.788 6.155 -13.350 1.00 97.38 82 THR A O 1
ATOM 658 N N . GLU A 1 83 ? 11.329 7.595 -14.265 1.00 97.31 83 GLU A N 1
ATOM 659 C CA . GLU A 1 83 ? 11.887 7.591 -15.631 1.00 97.31 83 GLU A CA 1
ATOM 660 C C . GLU A 1 83 ? 12.119 6.182 -16.201 1.00 97.31 83 GLU A C 1
ATOM 662 O O . GLU A 1 83 ? 13.113 5.939 -16.879 1.00 97.31 83 GLU A O 1
ATOM 667 N N . ASN A 1 84 ? 11.247 5.224 -15.858 1.00 98.25 84 ASN A N 1
ATOM 668 C CA . ASN A 1 84 ? 11.408 3.799 -16.186 1.00 98.25 84 ASN A CA 1
ATOM 669 C C . ASN A 1 84 ? 12.698 3.161 -15.621 1.00 98.25 84 ASN A C 1
ATOM 671 O O . ASN A 1 84 ? 12.964 1.986 -15.850 1.00 98.25 84 ASN A O 1
ATOM 675 N N . SER A 1 85 ? 13.493 3.889 -14.839 1.00 98.56 85 SER A N 1
ATOM 676 C CA . SER A 1 85 ? 14.769 3.434 -14.307 1.00 98.56 85 SER A CA 1
ATOM 677 C C . SER A 1 85 ? 14.557 2.540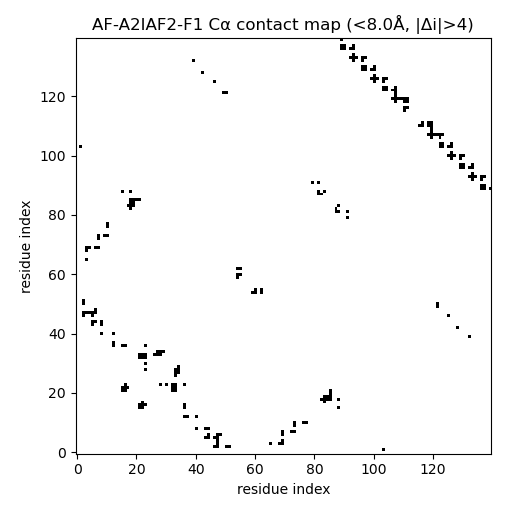 -13.086 1.00 98.56 85 SER A C 1
ATOM 679 O O . SER A 1 85 ? 14.033 3.018 -12.073 1.00 98.56 85 SER A O 1
ATOM 681 N N . PRO A 1 86 ? 15.019 1.274 -13.097 1.00 98.00 86 PRO A N 1
ATOM 682 C CA . PRO A 1 86 ? 14.944 0.416 -11.916 1.00 98.00 86 PRO A CA 1
ATOM 683 C C . PRO A 1 86 ? 15.749 0.980 -10.736 1.00 98.00 86 PRO A C 1
ATOM 685 O O . PRO A 1 86 ? 15.366 0.775 -9.590 1.00 98.00 86 PRO A O 1
ATOM 688 N N . TYR A 1 87 ? 16.806 1.762 -10.985 1.00 98.25 87 TYR A N 1
ATOM 689 C CA . TYR A 1 87 ? 17.564 2.431 -9.922 1.00 98.25 87 TYR A CA 1
ATOM 690 C C . TYR A 1 87 ? 16.711 3.460 -9.176 1.00 98.25 87 TYR A C 1
ATOM 692 O O . TYR A 1 87 ? 16.652 3.448 -7.948 1.00 98.25 87 TYR A O 1
ATOM 700 N N . LEU A 1 88 ? 16.022 4.337 -9.913 1.00 98.44 88 LEU A N 1
ATOM 701 C CA . LEU A 1 88 ? 15.123 5.322 -9.308 1.00 98.44 88 LEU A CA 1
ATOM 702 C C . LEU A 1 88 ? 13.905 4.630 -8.685 1.00 98.44 88 LEU A C 1
ATOM 704 O O . LEU A 1 88 ? 13.490 4.992 -7.586 1.00 98.44 88 LEU A O 1
ATOM 708 N N . GLY A 1 89 ? 13.379 3.604 -9.361 1.00 98.44 89 GLY A N 1
ATOM 709 C CA . GLY A 1 89 ? 12.262 2.787 -8.900 1.00 98.44 89 GLY A CA 1
ATOM 710 C C . GLY A 1 89 ? 12.524 2.127 -7.548 1.00 98.44 89 GLY A C 1
ATOM 711 O O . GLY A 1 89 ? 11.739 2.322 -6.626 1.00 98.44 89 GLY A O 1
ATOM 712 N N . PHE A 1 90 ? 13.637 1.407 -7.387 1.00 98.38 90 PHE A N 1
ATOM 713 C CA . PHE A 1 90 ? 13.921 0.684 -6.143 1.00 98.38 90 PHE A CA 1
ATOM 714 C C . PHE A 1 90 ? 14.353 1.585 -4.983 1.00 98.38 90 PHE A C 1
ATOM 716 O O . PHE A 1 90 ? 14.071 1.269 -3.825 1.00 98.38 90 PHE A O 1
ATOM 723 N N . ILE A 1 91 ? 14.960 2.746 -5.261 1.00 98.62 91 ILE A N 1
ATOM 724 C CA . ILE A 1 91 ? 15.153 3.788 -4.240 1.00 98.62 91 ILE A CA 1
ATOM 725 C C . ILE A 1 91 ? 13.793 4.312 -3.769 1.00 98.62 91 ILE A C 1
ATOM 727 O O . ILE A 1 91 ? 13.554 4.426 -2.565 1.00 98.62 91 ILE A O 1
ATOM 731 N N . TYR A 1 92 ? 12.897 4.612 -4.713 1.00 98.56 92 TYR A N 1
ATOM 732 C CA . TYR A 1 92 ? 11.557 5.093 -4.410 1.00 98.56 92 TYR A CA 1
ATOM 733 C C . TYR A 1 92 ? 10.764 4.069 -3.586 1.00 98.56 92 TYR A C 1
ATOM 735 O O . TYR A 1 92 ? 10.234 4.433 -2.536 1.00 98.56 92 TYR A O 1
ATOM 743 N N . THR A 1 93 ? 10.730 2.793 -3.986 1.00 98.25 93 THR A N 1
ATOM 744 C CA . THR A 1 93 ? 9.989 1.757 -3.245 1.00 98.25 93 THR A CA 1
ATOM 745 C C . THR A 1 93 ? 10.589 1.500 -1.869 1.00 98.25 93 THR A C 1
ATOM 747 O O . THR A 1 93 ? 9.846 1.478 -0.897 1.00 98.25 93 THR A O 1
ATOM 750 N N . SER A 1 94 ? 11.919 1.427 -1.738 1.00 98.50 94 SER A N 1
ATOM 751 C CA . SER A 1 94 ? 12.576 1.298 -0.425 1.00 98.50 94 SER A CA 1
ATOM 752 C C . SER A 1 94 ? 12.149 2.401 0.549 1.00 98.50 94 SER A C 1
ATOM 754 O O . SER A 1 94 ? 11.947 2.151 1.737 1.00 98.50 94 SER A O 1
ATOM 756 N N . PHE A 1 95 ? 12.005 3.633 0.052 1.00 98.62 95 PHE A N 1
ATOM 757 C CA . PHE A 1 95 ? 11.538 4.752 0.861 1.00 98.62 95 PHE A CA 1
ATOM 758 C C . PHE A 1 95 ? 10.052 4.633 1.216 1.00 98.62 95 PHE A C 1
ATOM 760 O O . PHE A 1 95 ? 9.691 4.848 2.374 1.00 98.62 95 PHE A O 1
ATOM 767 N N . GLN A 1 96 ? 9.197 4.316 0.239 1.00 98.44 96 GLN A N 1
ATOM 768 C CA . GLN A 1 96 ? 7.750 4.227 0.458 1.00 98.44 96 GLN A CA 1
ATOM 769 C C . GLN A 1 96 ? 7.388 3.121 1.446 1.00 98.44 96 GLN A C 1
ATOM 771 O O . GLN A 1 96 ? 6.668 3.401 2.396 1.00 98.44 96 GLN A O 1
ATOM 776 N N . GLU A 1 97 ? 7.969 1.930 1.306 1.00 98.50 97 GLU A N 1
ATOM 777 C CA . GLU A 1 97 ? 7.720 0.797 2.211 1.00 98.50 97 GLU A CA 1
ATOM 778 C C . GLU A 1 97 ? 8.100 1.123 3.657 1.00 98.50 97 GLU A C 1
ATOM 780 O O . GLU A 1 97 ? 7.401 0.813 4.621 1.00 98.50 97 GLU A O 1
ATOM 785 N N . ARG A 1 98 ? 9.206 1.850 3.842 1.00 98.62 98 ARG A N 1
ATOM 786 C CA . ARG A 1 98 ? 9.574 2.340 5.170 1.00 98.62 98 ARG A CA 1
ATOM 787 C C . ARG A 1 98 ? 8.574 3.373 5.694 1.00 98.62 98 ARG A C 1
ATOM 789 O O . ARG A 1 98 ? 8.295 3.411 6.896 1.00 98.62 98 ARG A O 1
ATOM 796 N N . ALA A 1 99 ? 8.078 4.254 4.827 1.00 98.56 99 ALA A N 1
ATOM 797 C CA . ALA A 1 99 ? 7.104 5.268 5.206 1.00 98.56 99 ALA A CA 1
ATOM 798 C C . ALA A 1 99 ? 5.773 4.629 5.637 1.00 98.56 99 ALA A C 1
ATOM 800 O O . ALA A 1 99 ? 5.242 5.005 6.687 1.00 98.56 99 ALA A O 1
ATOM 801 N N . THR A 1 100 ? 5.274 3.636 4.896 1.00 97.94 100 THR A N 1
ATOM 802 C CA . THR A 1 100 ? 4.047 2.903 5.235 1.00 97.94 100 THR A CA 1
ATOM 803 C C . THR A 1 100 ? 4.238 2.035 6.475 1.00 97.94 100 THR A C 1
ATOM 805 O O . THR A 1 100 ? 3.403 2.104 7.378 1.00 97.94 100 THR A O 1
ATOM 808 N N . PHE A 1 101 ? 5.388 1.363 6.635 1.00 98.69 101 PHE A N 1
ATOM 809 C CA . PHE A 1 101 ? 5.755 0.666 7.876 1.00 98.69 101 PHE A CA 1
ATOM 810 C C . PHE A 1 101 ? 5.612 1.571 9.110 1.00 98.69 101 PHE A C 1
ATOM 812 O O . PHE A 1 101 ? 4.984 1.199 10.108 1.00 98.69 101 PHE A O 1
ATOM 819 N N . ILE A 1 102 ? 6.190 2.776 9.052 1.00 98.62 102 ILE A N 1
ATOM 820 C CA . ILE A 1 102 ? 6.126 3.744 10.154 1.00 98.62 102 ILE A CA 1
ATOM 821 C C . ILE A 1 102 ? 4.687 4.237 10.362 1.00 98.62 102 ILE A C 1
ATOM 823 O O . ILE A 1 102 ? 4.254 4.349 11.513 1.00 98.62 102 ILE A O 1
ATOM 827 N N . SER A 1 103 ? 3.947 4.527 9.287 1.00 98.62 103 SER A N 1
ATOM 828 C CA . SER A 1 103 ? 2.558 5.004 9.365 1.00 98.62 103 SER A CA 1
ATOM 829 C C . SER A 1 103 ? 1.649 3.968 10.029 1.00 98.62 103 SER A C 1
ATOM 831 O O . SER A 1 103 ? 1.090 4.237 11.095 1.00 98.62 103 SER A O 1
ATOM 833 N N .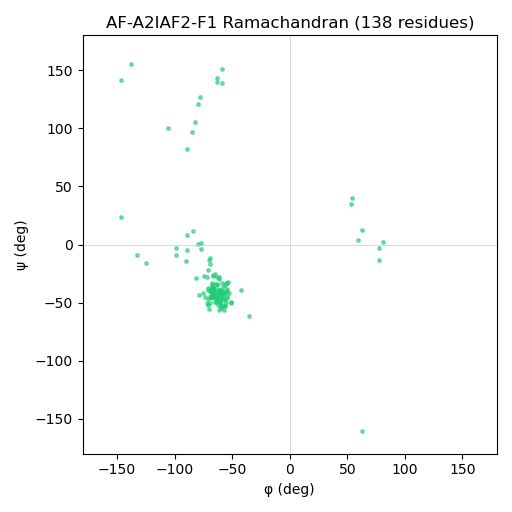 HIS A 1 104 ? 1.614 2.744 9.493 1.00 98.69 104 HIS A N 1
ATOM 834 C CA . HIS A 1 104 ? 0.823 1.635 10.029 1.00 98.69 104 HIS A CA 1
ATOM 835 C C . HIS A 1 104 ? 1.226 1.290 11.465 1.00 98.69 104 HIS A C 1
ATOM 837 O O . HIS A 1 104 ? 0.368 1.096 12.328 1.00 98.69 104 HIS A O 1
ATOM 843 N N . GLY A 1 105 ? 2.528 1.290 11.774 1.00 98.62 105 GLY A N 1
ATOM 844 C CA . GLY A 1 105 ? 3.026 1.064 13.132 1.00 98.62 105 GLY A CA 1
ATOM 845 C C . GLY A 1 105 ? 2.565 2.130 14.137 1.00 98.62 105 GLY A C 1
ATOM 846 O O . GLY A 1 105 ? 2.209 1.809 15.276 1.00 98.62 105 GLY A O 1
ATOM 847 N N . ASN A 1 106 ? 2.521 3.399 13.726 1.00 98.75 106 ASN A N 1
ATOM 848 C CA . ASN A 1 106 ? 2.002 4.485 14.557 1.00 98.75 106 ASN A CA 1
ATOM 849 C C . ASN A 1 106 ? 0.486 4.380 14.749 1.00 98.75 106 ASN A C 1
ATOM 851 O O . ASN A 1 106 ? 0.014 4.481 15.885 1.00 98.75 106 ASN A O 1
ATOM 855 N N . THR A 1 107 ? -0.266 4.110 13.682 1.00 98.56 107 THR A N 1
ATOM 856 C CA . THR A 1 107 ? -1.717 3.888 13.748 1.00 98.56 107 THR A CA 1
ATOM 857 C C . THR A 1 107 ? -2.049 2.699 14.656 1.00 98.56 107 THR A C 1
ATOM 859 O O . THR A 1 107 ? -2.945 2.803 15.494 1.00 98.56 107 THR A O 1
ATOM 862 N N . ALA A 1 108 ? -1.265 1.614 14.609 1.00 98.62 108 ALA A N 1
ATOM 863 C CA . ALA A 1 108 ? -1.418 0.470 15.507 1.00 98.62 108 ALA A CA 1
ATOM 864 C C . ALA A 1 108 ? -1.268 0.856 16.990 1.00 98.62 108 ALA A C 1
ATOM 866 O O . ALA A 1 108 ? -2.063 0.446 17.841 1.00 98.62 108 ALA A O 1
ATOM 867 N N . ARG A 1 109 ? -0.256 1.672 17.312 1.00 98.69 109 ARG A N 1
ATOM 868 C CA . ARG A 1 109 ? -0.024 2.169 18.675 1.00 98.69 109 ARG A CA 1
ATOM 869 C C . ARG A 1 109 ? -1.162 3.076 19.143 1.00 98.69 109 ARG A C 1
ATOM 871 O O . ARG A 1 109 ? -1.659 2.879 20.249 1.00 98.69 109 ARG A O 1
ATOM 878 N N . HIS A 1 110 ? -1.629 3.991 18.297 1.00 98.62 110 HIS A N 1
ATOM 879 C CA . HIS A 1 110 ? -2.761 4.859 18.623 1.00 98.62 110 HIS A CA 1
ATOM 880 C C . HIS A 1 110 ? -4.067 4.084 18.810 1.00 98.62 110 HIS A C 1
ATOM 882 O O . HIS A 1 110 ? -4.801 4.349 19.761 1.00 98.62 110 HIS A O 1
ATOM 888 N N . ALA A 1 111 ? -4.341 3.087 17.968 1.00 98.50 111 ALA A N 1
ATOM 889 C CA . ALA A 1 111 ? -5.501 2.214 18.124 1.00 98.50 111 ALA A CA 1
ATOM 890 C C . ALA A 1 111 ? -5.495 1.512 19.491 1.00 98.50 111 ALA A C 1
ATOM 892 O O . ALA A 1 111 ? -6.505 1.511 20.195 1.00 98.50 111 ALA A O 1
ATOM 893 N N . LYS A 1 112 ? -4.328 1.008 19.916 1.00 98.25 112 LYS A N 1
ATOM 894 C CA . LYS A 1 112 ? -4.138 0.416 21.245 1.00 98.25 112 LYS A CA 1
ATOM 895 C C . LYS A 1 112 ? -4.362 1.426 22.374 1.00 98.25 112 LYS A C 1
ATOM 897 O O . LYS A 1 112 ? -5.030 1.090 23.348 1.00 98.25 112 LYS A O 1
ATOM 902 N N . GLU A 1 113 ? -3.834 2.643 22.250 1.00 98.44 113 GLU A N 1
ATOM 903 C CA . GLU A 1 113 ? -4.048 3.732 23.222 1.00 98.44 113 GLU A CA 1
ATOM 904 C C . GLU A 1 113 ? -5.539 4.076 23.381 1.00 98.44 113 GLU A C 1
ATOM 906 O O . GLU A 1 113 ? -5.983 4.392 24.481 1.00 98.44 113 GLU A O 1
ATOM 911 N N . HIS A 1 114 ? -6.326 3.942 22.310 1.00 98.25 114 HIS A N 1
ATOM 912 C CA . HIS A 1 114 ? -7.775 4.172 22.309 1.00 98.25 114 HIS A CA 1
ATOM 913 C C . HIS A 1 114 ? -8.595 2.911 22.647 1.00 98.25 114 HIS A C 1
ATOM 915 O O . HIS A 1 114 ? -9.820 2.923 22.542 1.00 98.25 114 HIS A O 1
ATOM 921 N N . GLY A 1 115 ? -7.941 1.818 23.057 1.00 98.31 115 GLY A N 1
ATOM 922 C CA . GLY A 1 115 ? -8.590 0.576 23.481 1.00 98.31 115 GLY A CA 1
ATOM 923 C C . GLY A 1 115 ? -9.036 -0.359 22.350 1.00 98.31 115 GLY A C 1
ATOM 924 O O . GLY A 1 115 ? -9.578 -1.427 22.636 1.00 98.31 115 GLY A O 1
ATOM 925 N N . ASP A 1 116 ? -8.782 -0.026 21.081 1.00 98.38 116 ASP A N 1
ATOM 926 C CA . A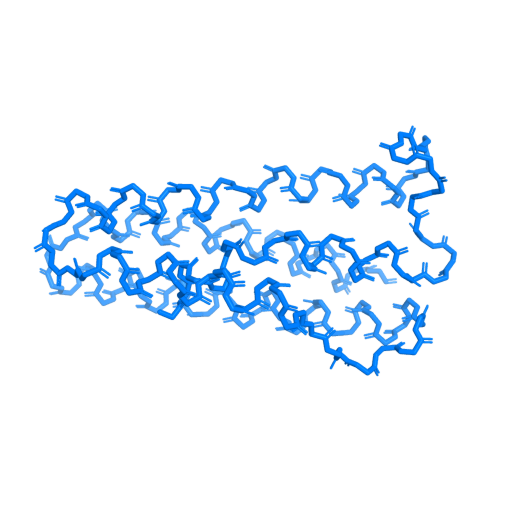SP A 1 116 ? -9.101 -0.894 19.942 1.00 98.38 116 ASP A CA 1
ATOM 927 C C . ASP A 1 116 ? -7.935 -1.842 19.628 1.00 98.38 116 ASP A C 1
ATOM 929 O O . ASP A 1 116 ? -7.106 -1.630 18.738 1.00 98.38 116 ASP A O 1
ATOM 933 N N . MET A 1 117 ? -7.879 -2.935 20.387 1.00 98.31 117 MET A N 1
ATOM 934 C CA . MET A 1 117 ? -6.850 -3.966 20.230 1.00 98.31 117 MET A CA 1
ATOM 935 C C . MET A 1 117 ? -6.926 -4.701 18.885 1.00 98.31 117 MET A C 1
ATOM 937 O O . MET A 1 117 ? -5.916 -5.244 18.435 1.00 98.31 117 MET A O 1
ATOM 941 N N . LYS A 1 118 ? -8.101 -4.749 18.242 1.00 97.94 118 LYS A N 1
ATOM 942 C CA . LYS A 1 118 ? -8.272 -5.431 16.953 1.00 97.94 118 LYS A CA 1
ATOM 943 C C . LYS A 1 118 ? -7.751 -4.573 15.814 1.00 97.94 118 LYS A C 1
ATOM 945 O O . LYS A 1 118 ? -7.000 -5.093 14.994 1.00 97.94 118 LYS A O 1
ATOM 950 N N . LEU A 1 119 ? -8.046 -3.275 15.813 1.00 98.56 119 LEU A N 1
ATOM 951 C CA . LEU A 1 119 ? -7.426 -2.344 14.873 1.00 98.56 119 LEU A CA 1
ATOM 952 C C . LEU A 1 119 ? -5.906 -2.289 15.065 1.00 98.56 119 LEU A C 1
ATOM 954 O O . LEU A 1 119 ? -5.168 -2.336 14.086 1.00 98.56 119 LEU A O 1
ATOM 958 N N . ALA A 1 120 ? -5.425 -2.293 16.314 1.00 98.69 120 ALA A N 1
ATOM 959 C CA . ALA A 1 120 ? -3.991 -2.356 16.591 1.00 98.69 120 ALA A CA 1
ATOM 960 C C . ALA A 1 120 ? -3.327 -3.598 15.969 1.00 98.69 120 ALA A C 1
ATOM 962 O O . ALA A 1 120 ? -2.243 -3.506 15.396 1.00 98.69 120 ALA A O 1
ATOM 963 N N . GLN A 1 121 ? -3.988 -4.757 16.048 1.00 98.62 121 GLN A N 1
ATOM 964 C CA . GLN A 1 121 ? -3.513 -5.988 15.419 1.00 98.62 121 GLN A CA 1
ATOM 965 C C . GLN A 1 121 ? -3.538 -5.900 13.885 1.00 98.62 121 GLN A C 1
ATOM 967 O O . GLN A 1 121 ? -2.576 -6.327 13.254 1.00 98.62 121 GLN A O 1
ATOM 972 N N . ILE A 1 122 ? -4.604 -5.346 13.298 1.00 98.69 122 ILE A N 1
ATOM 973 C CA . ILE A 1 122 ? -4.735 -5.153 11.844 1.00 98.69 122 ILE A CA 1
ATOM 974 C C . ILE A 1 122 ? -3.568 -4.315 11.313 1.00 98.69 122 ILE A C 1
ATOM 976 O O . ILE A 1 122 ? -2.808 -4.792 10.474 1.00 98.69 122 ILE A O 1
ATOM 980 N N . CYS A 1 123 ? -3.371 -3.112 11.858 1.00 98.75 123 CYS A N 1
ATOM 981 C CA . CYS A 1 123 ? -2.297 -2.216 11.431 1.00 98.75 123 CYS A CA 1
ATOM 982 C C . CYS A 1 123 ? -0.905 -2.814 11.702 1.00 98.75 123 CYS A C 1
ATOM 984 O O . CYS A 1 123 ? 0.010 -2.646 10.904 1.00 98.75 123 CYS A O 1
ATOM 986 N N . GLY A 1 124 ? -0.737 -3.560 12.800 1.00 98.62 124 GLY A N 1
ATOM 987 C CA . GLY A 1 124 ? 0.526 -4.230 13.115 1.00 98.62 124 GLY A CA 1
ATOM 988 C C . GLY A 1 124 ? 0.889 -5.365 12.149 1.00 98.62 124 GLY A C 1
ATOM 989 O O . GLY A 1 124 ? 2.070 -5.557 11.870 1.00 98.62 124 GLY A O 1
ATOM 990 N N . ILE A 1 125 ? -0.100 -6.108 11.637 1.00 98.62 125 ILE A N 1
ATOM 991 C CA . ILE A 1 125 ? 0.122 -7.153 10.624 1.00 98.62 125 ILE A CA 1
ATOM 992 C C . ILE A 1 125 ? 0.537 -6.522 9.298 1.00 98.62 125 ILE A C 1
ATOM 994 O O . ILE A 1 125 ? 1.505 -6.986 8.707 1.00 98.62 125 ILE A O 1
ATOM 998 N N . ILE A 1 126 ? -0.148 -5.455 8.878 1.00 98.81 126 ILE A N 1
ATOM 999 C CA . ILE A 1 126 ? 0.199 -4.724 7.654 1.00 98.81 126 ILE A CA 1
ATOM 1000 C C . ILE A 1 126 ? 1.630 -4.189 7.768 1.00 98.81 126 ILE A C 1
ATOM 1002 O O . ILE A 1 126 ? 2.478 -4.572 6.976 1.00 98.81 126 ILE A O 1
ATOM 1006 N N . ALA A 1 127 ? 1.962 -3.470 8.847 1.00 98.75 127 ALA A N 1
ATOM 1007 C CA . ALA A 1 127 ? 3.322 -2.977 9.096 1.00 98.75 127 ALA A CA 1
ATOM 1008 C C . ALA A 1 127 ? 4.403 -4.082 9.060 1.00 98.75 127 ALA A C 1
ATOM 1010 O O . ALA A 1 127 ? 5.555 -3.837 8.700 1.00 98.75 127 ALA A O 1
ATOM 1011 N N . ALA A 1 128 ? 4.072 -5.310 9.467 1.00 98.69 128 ALA A N 1
ATOM 1012 C CA . ALA A 1 128 ? 5.014 -6.422 9.410 1.00 98.69 128 ALA A CA 1
ATOM 1013 C C . ALA A 1 128 ? 5.279 -6.915 7.978 1.00 98.69 128 ALA A C 1
ATOM 1015 O O . ALA A 1 128 ? 6.359 -7.462 7.737 1.00 98.69 128 ALA A O 1
ATOM 1016 N N . ASP A 1 129 ? 4.325 -6.753 7.061 1.00 98.75 129 ASP A N 1
ATOM 1017 C CA . ASP A 1 129 ? 4.506 -7.013 5.632 1.00 98.75 129 ASP A CA 1
ATOM 1018 C C . ASP A 1 129 ? 5.399 -5.914 5.021 1.00 98.75 129 ASP A C 1
ATOM 1020 O O . ASP A 1 129 ? 6.476 -6.257 4.524 1.00 98.75 129 ASP A O 1
ATOM 1024 N N . GLU A 1 130 ? 5.092 -4.632 5.265 1.00 98.69 130 GLU A N 1
ATOM 1025 C CA . GLU A 1 130 ? 5.877 -3.472 4.781 1.00 98.69 130 GLU A CA 1
ATOM 1026 C C . GLU A 1 130 ? 7.359 -3.579 5.143 1.00 98.69 130 GLU A C 1
ATOM 1028 O O . GLU A 1 130 ? 8.263 -3.327 4.350 1.00 98.69 130 GLU A O 1
ATOM 1033 N N . LYS A 1 131 ? 7.655 -4.028 6.368 1.00 98.62 131 LYS A N 1
ATOM 1034 C CA . LYS A 1 131 ? 9.039 -4.205 6.819 1.00 98.62 131 LYS A CA 1
ATOM 1035 C C . LYS A 1 131 ? 9.783 -5.286 6.028 1.00 98.62 131 LYS A C 1
ATOM 1037 O O . LYS A 1 131 ? 11.002 -5.189 5.839 1.00 98.62 13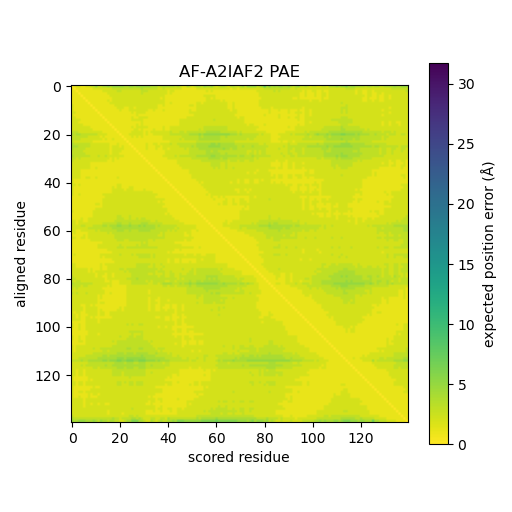1 LYS A O 1
ATOM 1042 N N . ARG A 1 132 ? 9.093 -6.353 5.604 1.00 98.69 132 ARG A N 1
ATOM 1043 C CA . ARG A 1 132 ? 9.696 -7.392 4.753 1.00 98.69 132 ARG A CA 1
ATOM 1044 C C . ARG A 1 132 ? 9.938 -6.850 3.350 1.00 98.69 132 ARG A C 1
ATOM 1046 O O . ARG A 1 132 ? 11.001 -7.131 2.799 1.00 98.69 132 ARG A O 1
ATOM 1053 N N . HIS A 1 133 ? 9.018 -6.053 2.815 1.00 98.69 133 HIS A N 1
ATOM 1054 C CA . HIS A 1 133 ? 9.174 -5.411 1.511 1.00 98.69 133 HIS A CA 1
ATOM 1055 C C . HIS A 1 133 ? 10.290 -4.360 1.519 1.00 98.69 133 HIS A C 1
ATOM 1057 O O . HIS A 1 133 ? 11.181 -4.448 0.677 1.00 98.69 133 HIS A O 1
ATOM 1063 N N . GLU A 1 134 ? 10.364 -3.483 2.531 1.00 98.56 134 GLU A N 1
ATOM 1064 C CA . GLU A 1 134 ? 11.499 -2.563 2.757 1.00 98.56 134 GLU A CA 1
ATOM 1065 C C . GLU A 1 134 ? 12.822 -3.341 2.739 1.00 98.56 134 GLU A C 1
ATOM 1067 O O . GLU A 1 134 ? 13.770 -2.988 2.035 1.00 98.56 134 GLU A O 1
ATOM 1072 N N . THR A 1 135 ? 12.890 -4.444 3.490 1.00 98.44 135 THR A N 1
ATOM 1073 C CA . THR A 1 135 ? 14.098 -5.277 3.572 1.00 98.44 135 THR A CA 1
ATOM 1074 C C . THR A 1 135 ? 14.463 -5.907 2.225 1.00 98.44 135 THR A C 1
ATOM 1076 O O . THR A 1 135 ? 15.645 -6.110 1.954 1.00 98.44 135 THR A O 1
ATOM 1079 N N . ALA A 1 136 ? 13.477 -6.259 1.398 1.00 98.31 136 ALA A N 1
ATOM 1080 C CA . ALA A 1 136 ? 13.718 -6.804 0.069 1.00 98.31 136 ALA A CA 1
ATOM 1081 C C . ALA A 1 136 ? 14.259 -5.723 -0.875 1.00 98.31 136 ALA A C 1
ATOM 1083 O O . ALA A 1 136 ? 15.326 -5.920 -1.452 1.00 98.31 136 ALA A O 1
ATOM 1084 N N . TYR A 1 137 ? 13.591 -4.568 -0.974 1.00 98.25 137 TYR A N 1
ATOM 1085 C CA . TYR A 1 137 ? 14.002 -3.493 -1.881 1.00 98.25 137 TYR A CA 1
ATOM 1086 C C . TYR A 1 137 ? 15.352 -2.875 -1.512 1.00 98.25 137 TYR A C 1
ATOM 1088 O O . TYR A 1 137 ? 16.157 -2.607 -2.395 1.00 98.25 137 TYR A O 1
ATOM 1096 N N . THR A 1 138 ? 15.655 -2.731 -0.219 1.00 96.56 138 THR A N 1
ATOM 1097 C CA . THR A 1 138 ? 16.948 -2.188 0.245 1.00 96.56 138 THR A CA 1
ATOM 1098 C C . THR A 1 138 ? 18.144 -3.109 -0.015 1.00 96.56 138 THR A C 1
ATOM 1100 O O . THR A 1 138 ? 19.287 -2.686 0.159 1.00 96.56 138 THR A O 1
ATOM 1103 N N . LYS A 1 139 ? 17.905 -4.372 -0.390 1.00 97.12 139 LYS A N 1
ATOM 1104 C CA . LYS A 1 139 ? 18.948 -5.353 -0.725 1.00 97.12 139 LYS A CA 1
ATOM 1105 C C . LYS A 1 139 ? 19.195 -5.507 -2.226 1.00 97.12 139 LYS A C 1
ATOM 1107 O O . LYS A 1 139 ? 20.128 -6.231 -2.577 1.00 97.12 139 LYS A O 1
ATOM 1112 N N . ILE A 1 140 ? 18.351 -4.909 -3.068 1.00 94.69 140 ILE A N 1
ATOM 1113 C CA . ILE A 1 140 ? 18.535 -4.865 -4.525 1.00 94.69 140 ILE A CA 1
ATOM 1114 C C . ILE A 1 140 ? 19.661 -3.883 -4.849 1.00 94.69 140 ILE A C 1
ATOM 1116 O O . ILE A 1 140 ? 20.531 -4.262 -5.664 1.00 94.69 140 ILE A O 1
#

Mean predicted aligned error: 1.94 Å

Solvent-accessible surface area (backbone atoms only — not comparable to full-atom values): 7426 Å² total; per-residue (Å²): 108,69,49,51,59,42,64,32,44,72,48,54,54,47,53,54,49,54,18,58,100,41,36,46,89,70,85,71,40,88,47,71,48,25,47,45,55,54,50,51,50,62,58,50,52,52,49,17,58,52,46,47,54,50,49,62,72,62,71,78,64,66,60,70,60,50,54,52,47,36,52,49,47,52,73,66,52,79,86,86,82,33,85,44,33,48,70,49,40,40,56,49,47,26,51,48,26,48,50,50,21,53,49,28,43,49,51,13,51,50,28,43,76,73,67,36,60,64,57,16,50,52,27,42,52,47,22,57,49,27,49,52,50,20,57,52,40,72,70,109

InterPro domains:
  IPR005067 Fatty acid desaturase, type 2 [PF03405] (1-140)
  IPR005067 Fatty acid desaturase, type 2 [PTHR31155] (1-140)
  IPR009078 Ferritin-like superfamily [SSF47240] (3-139)
  IPR012348 Ribonucleotide reductase-like [G3DSA:1.10.620.20] (1-140)

Sequence (140 aa):
GEMITEEALPTYQTMLNTLDGVRDETGASPTSWAVWTRAWTAEENRHGDLLNKYLYLSGRVDMRQIEKTIRYLIGSGMDPRTENSPYLGFIYTSFQERATFISHGNTARHAKEHGDMKLAQICGIIAADEKRHETAYTKI

Secondary structure (DSSP, 8-state):
-HHHHHTTHHHHHHHHTTSTTTS-SSSS--SHHHHHHHHHHHHHHHHHHHHHHHHHHHT-S-HHHHHHHHHHHHHH------TT-HHHHHHHHHHHHHHHHHHHHHHHHHHHHTT-HHHHHHHHHHHHHHHHHHHHHTT-

Foldseek 3Di:
DLLLVLLLLVLLLVLLLLAPPQHDPDCDDPDPSSVCSVVLSVVSNVLSVVVLVVVVV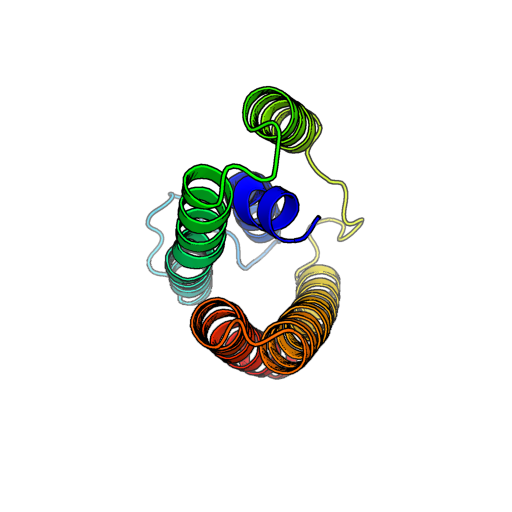VVPDDVVVSVVSSVVDNVVGDDQVQVSHVVSVLVSLLVVLVVLLVVLCVQLVVCVVVVNNVSNVSSNVVSVSSVVSNVVSVVD

Nearest PDB structures (foldseek):
  1oq4-assembly1_A  TM=1.002E+00  e=9.078E-15  Ricinus communis
  2j2f-assembly2_C  TM=1.004E+00  e=2.408E-14  Ricinus communis
  4v0j-assembly1_C  TM=1.004E+00  e=3.112E-14  Ricinus communis
  4v0j-assembly2_F  TM=1.004E+00  e=4.235E-14  Ricinus communis
  2uw1-assembly1_B  TM=1.003E+00  e=4.085E-12  Hedera helix